Protein AF-A0A355C802-F1 (afdb_monomer_lite)

Foldseek 3Di:
DLVVQLVVLQVQAQAWDFDDDPNDRPWTWHFPHRRDDPDGDTDGPDDPVRVVVVVVVNVVD

pLDDT: mean 72.76, std 6.71, range [54.56, 82.31]

Sequence (61 aa):
GASRWATITGAEKGKSIAIVLDGYVYSAPTVNDRIEGGRSSISGRFTPEEAGDLENVLKSG

Radius of gyration: 10.88 Å; chains: 1; bounding box: 26×21×24 Å

Structure (mmCIF, N/CA/C/O backbone):
data_AF-A0A355C802-F1
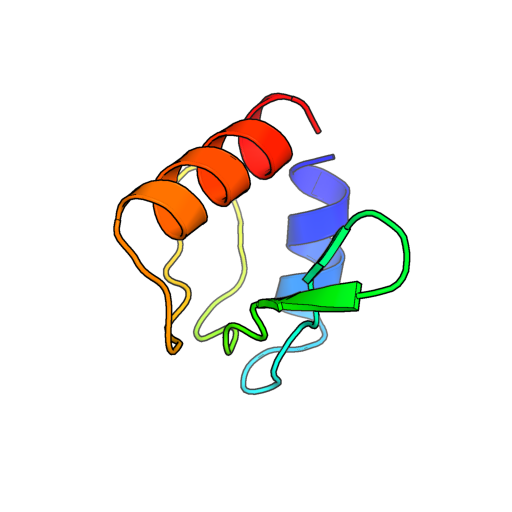#
_entry.id   AF-A0A355C802-F1
#
loop_
_atom_site.group_PDB
_atom_site.id
_atom_site.type_symbol
_atom_site.label_atom_id
_atom_site.label_alt_id
_atom_site.label_comp_id
_atom_site.label_asym_id
_atom_site.label_entity_id
_atom_site.label_seq_id
_atom_site.pdbx_PDB_ins_code
_atom_site.Cartn_x
_atom_site.Cartn_y
_atom_site.Cartn_z
_atom_site.occupancy
_atom_site.B_iso_or_equiv
_atom_site.auth_seq_id
_atom_site.auth_comp_id
_atom_site.auth_asym_id
_atom_site.auth_atom_id
_atom_site.pdbx_PDB_model_num
ATOM 1 N N . GLY A 1 1 ? 7.672 -5.595 5.710 1.00 58.53 1 GLY A N 1
ATOM 2 C CA . GLY A 1 1 ? 6.401 -5.628 4.959 1.00 58.53 1 GLY A CA 1
ATOM 3 C C . GLY A 1 1 ? 6.389 -4.566 3.895 1.00 58.53 1 GLY A C 1
ATOM 4 O O . GLY A 1 1 ? 6.161 -4.926 2.748 1.00 58.53 1 GLY A O 1
ATOM 5 N N . ALA A 1 2 ? 6.777 -3.327 4.207 1.00 66.38 2 ALA A N 1
ATOM 6 C CA . ALA A 1 2 ? 6.998 -2.266 3.217 1.00 66.38 2 ALA A CA 1
ATOM 7 C C . ALA A 1 2 ? 7.858 -2.720 2.017 1.00 66.38 2 ALA A C 1
ATOM 9 O O . ALA A 1 2 ? 7.483 -2.482 0.879 1.00 66.38 2 ALA A O 1
ATOM 10 N N . SER A 1 3 ? 8.947 -3.472 2.239 1.00 70.62 3 SER A N 1
ATOM 11 C CA . SER A 1 3 ? 9.774 -4.037 1.150 1.00 70.62 3 SER A CA 1
ATOM 12 C C . SER A 1 3 ? 9.030 -5.072 0.284 1.00 70.62 3 SER A C 1
ATOM 14 O O . SER A 1 3 ? 9.122 -5.056 -0.938 1.00 70.62 3 SER A O 1
ATOM 16 N N . ARG A 1 4 ? 8.207 -5.936 0.891 1.00 72.56 4 ARG A N 1
ATOM 17 C CA . ARG A 1 4 ? 7.400 -6.922 0.151 1.00 72.56 4 ARG A CA 1
ATOM 18 C C . ARG A 1 4 ? 6.289 -6.237 -0.644 1.00 72.56 4 ARG A C 1
ATOM 20 O O . ARG A 1 4 ? 6.033 -6.601 -1.788 1.00 72.56 4 ARG A O 1
ATOM 27 N N . TRP A 1 5 ? 5.675 -5.213 -0.059 1.00 71.56 5 TRP A N 1
ATOM 28 C CA . TRP A 1 5 ? 4.703 -4.363 -0.731 1.00 71.56 5 TRP A CA 1
ATOM 29 C C . TRP A 1 5 ? 5.344 -3.576 -1.882 1.00 71.56 5 TRP A C 1
ATOM 31 O O . TRP A 1 5 ? 4.770 -3.504 -2.964 1.00 71.56 5 TRP A O 1
ATOM 41 N N . ALA A 1 6 ? 6.574 -3.086 -1.711 1.00 73.19 6 ALA A N 1
ATOM 42 C CA . ALA A 1 6 ? 7.376 -2.449 -2.756 1.00 73.19 6 ALA A CA 1
ATOM 43 C C . ALA A 1 6 ? 7.641 -3.372 -3.950 1.00 73.19 6 ALA A C 1
ATOM 45 O O . ALA A 1 6 ? 7.644 -2.933 -5.101 1.00 73.19 6 ALA A O 1
ATOM 46 N N . THR A 1 7 ? 7.885 -4.657 -3.689 1.00 78.56 7 THR A N 1
ATOM 47 C CA . THR A 1 7 ? 8.058 -5.667 -4.737 1.00 78.56 7 THR A CA 1
ATOM 48 C C . THR A 1 7 ? 6.749 -5.918 -5.479 1.00 78.56 7 THR A C 1
ATOM 50 O O . THR A 1 7 ? 6.740 -5.884 -6.706 1.00 78.56 7 THR A O 1
ATOM 53 N N . ILE A 1 8 ? 5.642 -6.113 -4.754 1.00 76.06 8 ILE A N 1
ATOM 54 C CA . ILE A 1 8 ? 4.326 -6.391 -5.352 1.00 76.06 8 ILE A CA 1
ATOM 55 C C . ILE A 1 8 ? 3.849 -5.188 -6.172 1.00 76.06 8 ILE A C 1
ATOM 57 O O . ILE A 1 8 ? 3.532 -5.327 -7.344 1.00 76.06 8 ILE A O 1
ATOM 61 N N . THR A 1 9 ? 3.868 -3.987 -5.599 1.00 74.88 9 THR A N 1
ATOM 62 C CA . THR A 1 9 ? 3.458 -2.758 -6.300 1.00 74.88 9 THR A CA 1
ATOM 63 C C . THR A 1 9 ? 4.391 -2.381 -7.449 1.00 74.88 9 THR A C 1
ATOM 65 O O . THR A 1 9 ? 3.946 -1.814 -8.442 1.00 74.88 9 THR A O 1
ATOM 68 N N . GLY A 1 10 ? 5.680 -2.721 -7.358 1.00 75.44 10 GLY A N 1
ATOM 69 C CA . GLY A 1 10 ? 6.620 -2.566 -8.467 1.00 75.44 10 GLY A CA 1
ATOM 70 C C . GLY A 1 10 ? 6.321 -3.498 -9.643 1.00 75.44 10 GLY A C 1
ATOM 71 O O . GLY A 1 10 ? 6.459 -3.076 -10.788 1.00 75.44 10 GLY A O 1
ATOM 72 N N . ALA A 1 11 ? 5.898 -4.734 -9.366 1.00 80.81 11 ALA A N 1
ATOM 73 C CA . ALA A 1 11 ? 5.543 -5.728 -10.380 1.00 80.81 11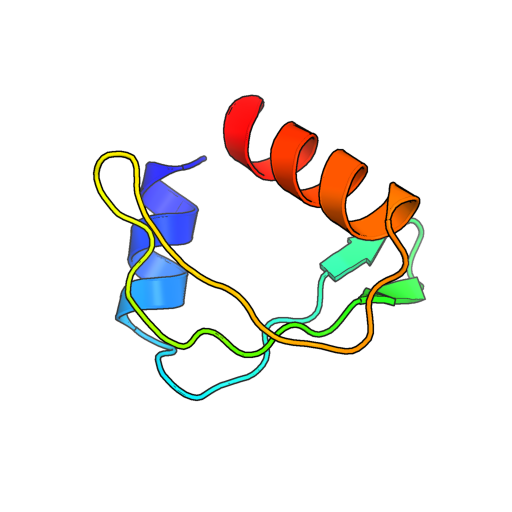 ALA A CA 1
ATOM 74 C C . ALA A 1 11 ? 4.132 -5.516 -10.961 1.00 80.81 11 ALA A C 1
ATOM 76 O O . ALA A 1 11 ? 3.900 -5.766 -12.141 1.00 80.81 11 ALA A O 1
ATOM 77 N N . GLU A 1 12 ? 3.202 -5.013 -10.149 1.00 76.81 12 GLU A N 1
ATOM 78 C CA . GLU A 1 12 ? 1.777 -4.894 -10.470 1.00 76.81 12 GLU A CA 1
ATOM 79 C C . GLU A 1 12 ? 1.343 -3.431 -10.702 1.00 76.81 12 GLU A C 1
ATOM 81 O O . GLU A 1 12 ? 0.224 -3.038 -10.365 1.00 76.81 12 GLU A O 1
ATOM 86 N N . LYS A 1 13 ? 2.219 -2.594 -11.279 1.00 79.12 13 LYS A N 1
ATOM 87 C CA . LYS A 1 13 ? 1.866 -1.208 -11.640 1.00 79.12 13 LYS A CA 1
ATOM 88 C C . LYS A 1 13 ? 0.665 -1.169 -12.588 1.00 79.12 13 LYS A C 1
ATOM 90 O O . LYS A 1 13 ? 0.585 -1.938 -13.544 1.00 79.12 13 LYS A O 1
ATOM 95 N N . GLY A 1 14 ? -0.257 -0.244 -12.333 1.00 76.88 14 GLY A N 1
ATOM 96 C CA . GLY A 1 14 ? -1.490 -0.073 -13.103 1.00 76.88 14 GLY A CA 1
ATOM 97 C C . GLY A 1 14 ? -2.575 -1.107 -12.797 1.00 76.88 14 GLY A C 1
ATOM 98 O O . GLY A 1 14 ? -3.644 -1.051 -13.400 1.00 76.88 14 GLY A O 1
ATOM 99 N N . LYS A 1 15 ? -2.333 -2.036 -11.865 1.00 82.31 15 LYS A N 1
ATOM 100 C CA . LYS A 1 15 ? -3.320 -3.027 -11.429 1.00 82.31 15 LYS A CA 1
ATOM 101 C C . LYS A 1 15 ? -3.864 -2.692 -10.047 1.00 82.31 15 LYS A C 1
ATOM 103 O O . LYS A 1 15 ? -3.235 -1.988 -9.254 1.00 82.31 15 LYS A O 1
ATOM 108 N N . SER A 1 16 ? -5.055 -3.207 -9.773 1.00 80.38 16 SER A N 1
ATOM 109 C CA . SER A 1 16 ? -5.708 -3.077 -8.475 1.00 80.38 16 SER A CA 1
ATOM 110 C C . SER A 1 16 ? -5.280 -4.208 -7.548 1.00 80.38 16 SER A C 1
ATOM 112 O O . SER A 1 16 ? -5.318 -5.377 -7.932 1.00 80.38 16 SER A O 1
ATOM 114 N N . ILE A 1 17 ? -4.885 -3.866 -6.324 1.00 76.88 17 ILE A N 1
ATOM 115 C CA . ILE A 1 17 ? -4.572 -4.837 -5.274 1.00 76.88 17 ILE A CA 1
ATOM 116 C C . ILE A 1 17 ? -5.753 -4.878 -4.315 1.00 76.88 17 ILE A C 1
ATOM 118 O O . ILE A 1 17 ? -6.076 -3.866 -3.705 1.00 76.88 17 ILE A O 1
ATOM 122 N N . ALA A 1 18 ? -6.387 -6.042 -4.171 1.00 80.94 18 ALA A N 1
ATOM 123 C CA . ALA A 1 18 ? -7.440 -6.238 -3.183 1.00 80.94 18 ALA A CA 1
ATOM 124 C C . ALA A 1 18 ? -6.841 -6.399 -1.779 1.00 80.94 18 ALA A C 1
ATOM 126 O O . ALA A 1 18 ? -5.992 -7.259 -1.541 1.00 80.94 18 ALA A O 1
ATOM 127 N N . ILE A 1 19 ? -7.315 -5.583 -0.849 1.00 75.38 19 ILE A N 1
ATOM 128 C CA . ILE A 1 19 ? -7.040 -5.666 0.579 1.00 75.38 19 ILE A CA 1
ATOM 129 C C . ILE A 1 19 ? -8.230 -6.380 1.206 1.00 75.38 19 ILE A C 1
ATOM 131 O O . ILE A 1 19 ? -9.366 -5.914 1.110 1.00 75.38 19 ILE A O 1
ATOM 135 N N . VAL A 1 20 ? -7.968 -7.544 1.795 1.00 79.00 20 VAL A N 1
ATOM 136 C CA . VAL A 1 20 ? -8.994 -8.420 2.365 1.00 79.00 20 VAL A CA 1
ATOM 137 C C . VAL A 1 20 ? -8.858 -8.414 3.882 1.00 79.00 20 VAL A C 1
ATOM 139 O O . VAL A 1 20 ? -7.792 -8.750 4.396 1.00 79.00 20 VAL A O 1
ATOM 142 N N . LEU A 1 21 ? -9.934 -8.052 4.582 1.00 72.38 21 LEU A N 1
ATOM 143 C CA . LEU A 1 21 ? -10.056 -8.158 6.037 1.00 72.38 21 LEU A CA 1
ATOM 144 C C . LEU A 1 21 ? -11.240 -9.069 6.360 1.00 72.38 21 LEU A C 1
ATOM 146 O O . LEU A 1 21 ? -12.300 -8.953 5.749 1.00 72.38 21 LEU A O 1
ATOM 150 N N . ASP A 1 22 ? -11.032 -10.016 7.274 1.00 81.69 22 ASP A N 1
ATOM 151 C CA . ASP A 1 22 ? -12.054 -10.973 7.726 1.00 81.69 22 ASP A CA 1
ATOM 152 C C . ASP A 1 22 ? -12.779 -11.719 6.587 1.00 81.69 22 ASP A C 1
ATOM 154 O O . ASP A 1 22 ? -13.951 -12.077 6.682 1.00 81.69 22 ASP A O 1
ATOM 158 N N . GLY A 1 23 ? -12.066 -11.963 5.482 1.00 80.62 23 GLY A N 1
ATOM 159 C CA . GLY A 1 23 ? -12.590 -12.656 4.300 1.00 80.62 23 GLY A CA 1
ATOM 160 C C . GLY A 1 23 ? -13.378 -11.776 3.324 1.00 80.62 23 GLY A C 1
ATOM 161 O O . GLY A 1 23 ? -13.784 -12.270 2.272 1.00 80.62 23 GLY A O 1
ATOM 162 N N . TYR A 1 24 ? -13.546 -10.483 3.610 1.00 74.94 24 TYR A N 1
ATOM 163 C CA . TYR A 1 24 ? -14.205 -9.523 2.726 1.00 74.94 24 TYR A CA 1
ATOM 164 C C . TYR A 1 24 ? -13.192 -8.608 2.045 1.00 74.94 24 TYR A C 1
ATOM 166 O O . TYR A 1 24 ? -12.226 -8.158 2.662 1.00 74.94 24 TYR A O 1
ATOM 174 N N . VAL A 1 25 ? -13.419 -8.316 0.759 1.00 77.19 25 VAL A N 1
ATOM 175 C CA . VAL A 1 25 ? -12.643 -7.296 0.042 1.00 77.19 25 VAL A CA 1
ATOM 176 C C . VAL A 1 25 ? -13.020 -5.944 0.626 1.00 77.19 25 VAL A C 1
ATOM 178 O O . VAL A 1 25 ? -14.094 -5.417 0.352 1.00 77.19 25 VAL A O 1
ATOM 181 N N . TYR A 1 26 ? -12.125 -5.427 1.455 1.00 72.69 26 TYR A N 1
ATOM 182 C CA . TYR A 1 26 ? -12.292 -4.177 2.173 1.00 72.69 26 TYR A CA 1
ATOM 183 C C . TYR A 1 26 ? -11.981 -2.993 1.255 1.00 72.69 26 TYR A C 1
ATOM 185 O O . TYR A 1 26 ? -12.746 -2.043 1.175 1.00 72.69 26 TYR A O 1
ATOM 193 N N . SER A 1 27 ? -10.911 -3.086 0.459 1.00 74.44 27 SER A N 1
ATOM 194 C CA . SER A 1 27 ? -10.632 -2.105 -0.593 1.00 74.44 27 SER A CA 1
ATOM 195 C C . SER A 1 27 ? -9.856 -2.717 -1.758 1.00 74.44 27 SER A C 1
ATOM 197 O O . SER A 1 27 ? -9.256 -3.781 -1.636 1.00 74.44 27 SER A O 1
ATOM 199 N N . ALA A 1 28 ? -9.893 -2.063 -2.920 1.00 78.06 28 ALA A N 1
ATOM 200 C CA . ALA A 1 28 ? -9.149 -2.487 -4.107 1.00 78.06 28 ALA A CA 1
ATOM 201 C C . ALA A 1 28 ? -8.446 -1.294 -4.782 1.00 78.06 28 ALA A C 1
ATOM 203 O O . ALA A 1 28 ? -8.826 -0.901 -5.890 1.00 78.06 28 ALA A O 1
ATOM 204 N N . PRO A 1 29 ? -7.470 -0.649 -4.116 1.00 76.69 29 PRO A N 1
ATOM 205 C CA . PRO A 1 29 ? -6.734 0.462 -4.703 1.00 76.69 29 PRO A CA 1
ATOM 206 C C . PRO A 1 29 ? -5.930 0.029 -5.929 1.00 76.69 29 PRO A C 1
ATOM 208 O O . PRO A 1 29 ? -5.303 -1.031 -5.953 1.00 76.69 29 PRO A O 1
ATOM 211 N N . THR A 1 30 ? -5.893 0.901 -6.929 1.00 80.44 30 THR A N 1
ATOM 212 C CA . THR A 1 30 ? -4.991 0.802 -8.071 1.00 80.44 30 THR A CA 1
ATOM 213 C C . THR A 1 30 ? -3.632 1.383 -7.711 1.00 80.44 30 THR A C 1
ATOM 215 O O . THR A 1 30 ? -3.521 2.496 -7.188 1.00 80.44 30 THR A O 1
ATOM 218 N N . VAL A 1 31 ? -2.591 0.609 -8.003 1.00 78.88 31 VAL A N 1
ATOM 219 C CA . VAL A 1 31 ? -1.198 1.009 -7.822 1.00 78.88 31 VAL A CA 1
ATOM 220 C C . VAL A 1 31 ? -0.789 1.901 -8.984 1.00 78.88 31 VAL A C 1
ATOM 222 O O . VAL A 1 31 ? -0.685 1.431 -10.116 1.00 78.88 31 VAL A O 1
ATOM 225 N N . ASN A 1 32 ? -0.530 3.180 -8.713 1.00 73.50 32 ASN A N 1
ATOM 226 C CA . ASN A 1 32 ? -0.025 4.092 -9.742 1.00 73.50 32 ASN A CA 1
ATOM 227 C C . ASN A 1 32 ? 1.490 3.971 -9.896 1.00 73.50 32 ASN A C 1
ATOM 229 O O . ASN A 1 32 ? 2.003 3.963 -11.012 1.00 73.50 32 ASN A O 1
ATOM 233 N N . ASP A 1 33 ? 2.202 3.843 -8.776 1.0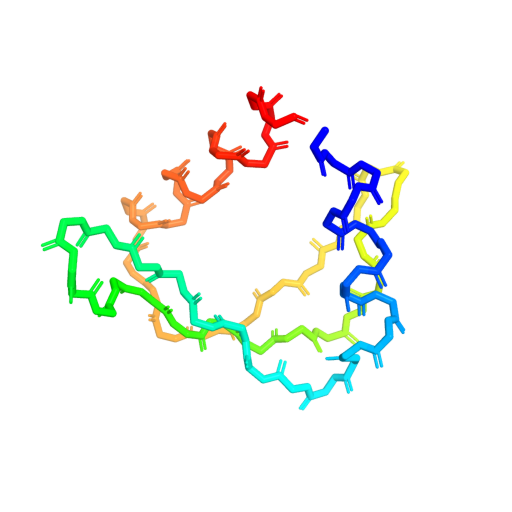0 69.75 33 ASP A N 1
ATOM 234 C CA . ASP A 1 33 ? 3.652 3.740 -8.786 1.00 69.75 33 ASP A CA 1
ATOM 235 C C . ASP A 1 33 ? 4.188 2.799 -7.713 1.00 69.75 33 ASP A C 1
ATOM 237 O O . ASP A 1 33 ? 3.487 2.407 -6.776 1.00 69.75 33 ASP A O 1
ATOM 241 N N . ARG A 1 34 ? 5.457 2.421 -7.879 1.00 68.12 34 ARG A N 1
ATOM 242 C CA . ARG A 1 34 ? 6.126 1.487 -6.974 1.00 68.12 34 ARG A CA 1
ATOM 243 C C . ARG A 1 34 ? 6.176 2.072 -5.567 1.00 68.12 34 ARG A C 1
ATOM 245 O O . ARG A 1 34 ? 6.608 3.213 -5.396 1.00 68.12 34 ARG A O 1
ATOM 252 N N . ILE A 1 35 ? 5.801 1.270 -4.568 1.00 67.62 35 ILE A N 1
ATOM 253 C CA . ILE A 1 35 ? 5.851 1.716 -3.179 1.00 67.62 35 ILE A CA 1
ATOM 254 C C . ILE A 1 35 ? 7.243 1.560 -2.583 1.00 67.62 35 ILE A C 1
ATOM 256 O O . ILE A 1 35 ? 7.504 0.603 -1.869 1.00 67.62 35 ILE A O 1
ATOM 260 N N . GLU A 1 36 ? 8.155 2.482 -2.888 1.00 62.97 36 GLU A N 1
ATOM 261 C CA . GLU A 1 36 ? 9.510 2.506 -2.328 1.00 62.97 36 GLU A CA 1
ATOM 262 C C . GLU A 1 36 ? 9.829 3.809 -1.590 1.00 62.97 36 GLU A C 1
ATOM 264 O O . GLU A 1 36 ? 9.420 4.897 -1.986 1.00 62.97 36 GLU A O 1
ATOM 269 N N . GLY A 1 37 ? 10.625 3.696 -0.522 1.00 57.59 37 GLY A N 1
ATOM 270 C CA . GLY 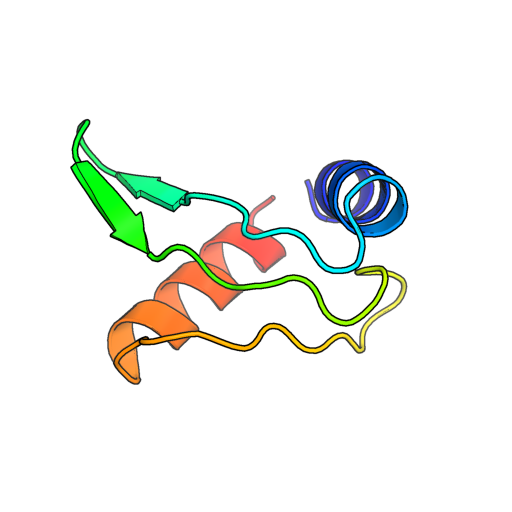A 1 37 ? 11.470 4.797 -0.047 1.00 57.59 37 GLY A CA 1
ATOM 271 C C . GLY A 1 37 ? 10.770 6.027 0.541 1.00 57.59 37 GLY A C 1
ATOM 272 O O . GLY A 1 37 ? 11.437 7.029 0.775 1.00 57.59 37 GLY A O 1
ATOM 273 N N . GLY A 1 38 ? 9.464 5.968 0.816 1.00 55.56 38 GLY A N 1
ATOM 274 C CA . GLY A 1 38 ? 8.765 6.980 1.616 1.00 55.56 38 GLY A CA 1
ATOM 275 C C . GLY A 1 38 ? 7.811 7.909 0.865 1.00 55.56 38 GLY A C 1
ATOM 276 O O . GLY A 1 38 ? 7.252 8.799 1.503 1.00 55.56 38 GLY A O 1
ATOM 277 N N . ARG A 1 39 ? 7.569 7.724 -0.442 1.00 55.81 39 ARG A N 1
ATOM 278 C CA . ARG A 1 39 ? 6.475 8.418 -1.151 1.00 55.81 39 ARG A CA 1
ATOM 279 C C . ARG A 1 39 ? 5.893 7.570 -2.262 1.00 55.81 39 ARG A C 1
ATOM 281 O O . ARG A 1 39 ? 6.587 7.222 -3.213 1.00 55.81 39 ARG A O 1
ATOM 288 N N . SER A 1 40 ? 4.604 7.270 -2.162 1.00 61.31 40 SER A N 1
ATOM 289 C CA . SER A 1 40 ? 3.882 6.513 -3.184 1.00 61.31 40 SER A CA 1
ATOM 290 C C . SER A 1 40 ? 2.401 6.825 -3.111 1.00 61.31 40 SER A C 1
ATOM 292 O O . SER A 1 40 ? 1.904 7.194 -2.047 1.00 61.31 40 SER A O 1
ATOM 294 N N . SER A 1 41 ? 1.707 6.702 -4.240 1.00 67.25 41 SER A N 1
ATOM 295 C CA . SER A 1 41 ? 0.284 7.004 -4.337 1.00 67.25 41 SER A CA 1
ATOM 296 C C . SER A 1 41 ? -0.507 5.790 -4.808 1.00 67.25 41 SER A C 1
ATOM 298 O O . SER A 1 41 ? -0.184 5.112 -5.785 1.00 67.25 41 SER A O 1
ATOM 300 N N . ILE A 1 42 ? -1.592 5.551 -4.095 1.00 70.94 42 ILE A N 1
ATOM 301 C CA . ILE A 1 42 ? -2.607 4.552 -4.394 1.00 70.94 42 ILE A CA 1
ATOM 302 C C . ILE A 1 42 ? -3.916 5.305 -4.575 1.00 70.94 42 ILE A C 1
ATOM 304 O O . ILE A 1 42 ? -4.194 6.265 -3.858 1.00 70.94 42 ILE A O 1
ATOM 308 N N . SER A 1 43 ? -4.694 4.913 -5.577 1.00 72.00 43 SER A N 1
ATOM 309 C CA . SER A 1 43 ? -5.954 5.577 -5.912 1.00 72.00 43 SER A CA 1
ATOM 310 C C . SER A 1 43 ? -7.062 4.547 -6.001 1.00 72.00 43 SER A C 1
ATOM 312 O O . SER A 1 43 ? -6.878 3.474 -6.564 1.00 72.00 43 SER A O 1
ATOM 314 N N . GLY A 1 44 ? -8.217 4.855 -5.432 1.00 72.12 44 GLY A N 1
ATOM 315 C CA . GLY A 1 44 ? -9.315 3.910 -5.329 1.00 72.12 44 GLY A CA 1
ATOM 316 C C . GLY A 1 44 ? -10.519 4.539 -4.651 1.00 72.12 44 GLY A C 1
ATOM 317 O O . GLY A 1 44 ? -10.506 5.712 -4.281 1.00 72.12 44 GLY A O 1
ATOM 318 N N . ARG A 1 45 ? -11.577 3.746 -4.513 1.00 73.06 45 ARG A N 1
ATOM 319 C CA . ARG A 1 45 ? -12.729 4.111 -3.695 1.00 73.06 45 ARG A CA 1
ATOM 320 C C . ARG A 1 45 ? -12.395 3.708 -2.265 1.00 73.06 45 ARG A C 1
ATOM 322 O O . ARG A 1 45 ? -12.509 2.532 -1.949 1.00 73.06 45 ARG A O 1
ATOM 329 N N . PHE A 1 46 ? -11.911 4.659 -1.476 1.00 73.56 46 PHE A N 1
ATOM 330 C CA . PHE A 1 46 ? -11.711 4.480 -0.044 1.00 73.56 46 PHE A CA 1
ATOM 331 C C . PHE A 1 46 ? -12.298 5.659 0.732 1.00 73.56 46 PHE A C 1
ATOM 333 O O . PHE A 1 46 ? -12.256 6.804 0.271 1.00 73.56 46 PHE A O 1
ATOM 340 N N . THR A 1 47 ? -12.858 5.377 1.901 1.00 79.75 47 THR A N 1
ATOM 341 C CA . THR A 1 47 ? -13.196 6.364 2.920 1.00 79.75 47 THR A CA 1
ATOM 342 C C . THR A 1 47 ? -11.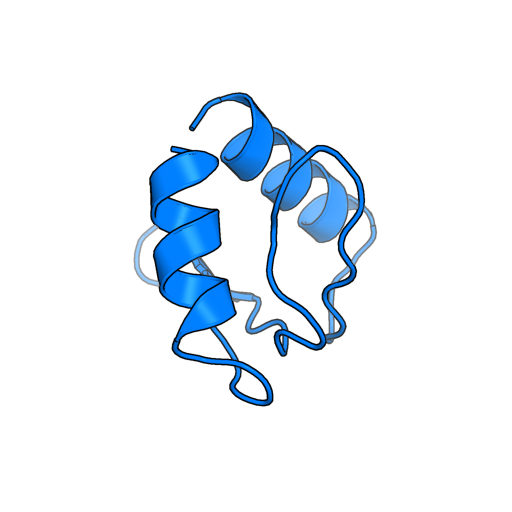916 6.826 3.635 1.00 79.75 47 THR A C 1
ATOM 344 O O . THR A 1 47 ? -10.870 6.175 3.548 1.00 79.75 47 THR A O 1
ATOM 347 N N . PRO A 1 48 ? -11.947 7.970 4.339 1.00 77.31 48 PRO A N 1
ATOM 348 C CA . PRO A 1 48 ? -10.791 8.445 5.100 1.00 77.31 48 PRO A CA 1
ATOM 349 C C . PRO A 1 48 ? -10.300 7.442 6.155 1.00 77.31 48 PRO A C 1
ATOM 351 O O . PRO A 1 48 ? -9.098 7.337 6.383 1.00 77.31 48 PRO A O 1
ATOM 354 N N . GLU A 1 49 ? -11.218 6.695 6.771 1.00 79.00 49 GLU A N 1
ATOM 355 C CA . GLU A 1 49 ? -10.905 5.650 7.754 1.00 79.00 49 GLU A CA 1
ATOM 356 C C . GLU A 1 49 ? -10.151 4.485 7.096 1.00 79.00 49 GLU A C 1
ATOM 358 O O . GLU A 1 49 ? -9.087 4.089 7.569 1.00 79.00 49 GLU A O 1
ATOM 363 N N . GLU A 1 50 ? -10.620 4.028 5.931 1.00 72.19 50 GLU A N 1
ATOM 364 C CA . GLU A 1 50 ? -9.983 2.956 5.154 1.00 72.19 50 GLU A CA 1
ATOM 365 C C . GLU A 1 50 ? -8.561 3.329 4.703 1.00 72.19 50 GLU A C 1
ATOM 367 O O . GLU A 1 50 ? -7.662 2.485 4.662 1.00 72.19 50 GLU A O 1
ATOM 372 N N . ALA A 1 51 ? -8.336 4.608 4.383 1.00 75.19 51 ALA A N 1
ATOM 373 C CA . ALA A 1 51 ? -7.013 5.118 4.036 1.00 75.19 51 ALA A CA 1
ATOM 374 C C . ALA A 1 51 ? -6.043 5.090 5.233 1.00 75.19 51 ALA A C 1
ATOM 376 O O . ALA A 1 51 ? -4.862 4.783 5.054 1.00 75.19 51 ALA A O 1
ATOM 377 N N . GLY A 1 52 ? -6.536 5.377 6.443 1.00 76.69 52 GLY A N 1
ATOM 378 C CA . GLY A 1 52 ? -5.747 5.327 7.676 1.00 76.69 52 GLY A CA 1
ATOM 379 C C . GLY A 1 52 ? -5.364 3.902 8.076 1.00 76.69 52 GLY A C 1
ATOM 380 O O . GLY A 1 52 ? -4.208 3.637 8.413 1.00 76.69 52 GLY A O 1
ATOM 381 N N . ASP A 1 53 ? -6.293 2.956 7.962 1.00 75.31 53 ASP A N 1
ATOM 382 C CA . ASP A 1 53 ? -6.008 1.544 8.235 1.00 75.31 53 ASP A CA 1
ATOM 383 C C . ASP A 1 53 ? -4.987 0.975 7.253 1.00 75.31 53 ASP A C 1
ATOM 385 O O . ASP A 1 53 ? -4.057 0.265 7.647 1.00 75.31 53 ASP A O 1
ATOM 389 N N . LEU A 1 54 ? -5.085 1.359 5.980 1.00 72.44 54 LEU A N 1
ATOM 390 C CA . LEU A 1 54 ? -4.093 0.988 4.982 1.00 72.44 54 LEU A CA 1
ATOM 391 C C . LEU A 1 54 ? -2.713 1.567 5.307 1.00 72.44 54 LEU A C 1
ATOM 393 O O . LEU A 1 54 ? -1.716 0.854 5.216 1.00 72.44 54 LEU A O 1
ATOM 397 N N . GLU A 1 55 ? -2.630 2.823 5.748 1.00 74.44 55 GLU A N 1
ATOM 398 C CA . GLU A 1 55 ? -1.370 3.403 6.221 1.00 74.44 55 GLU A CA 1
ATOM 399 C C . GLU A 1 55 ? -0.770 2.587 7.381 1.00 74.44 55 GLU A C 1
ATOM 401 O O . GLU A 1 55 ? 0.42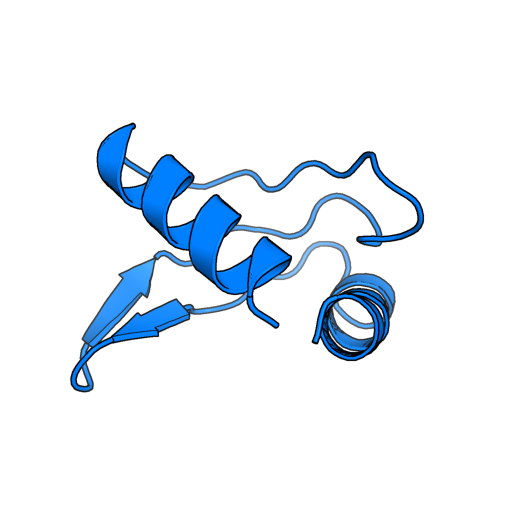8 2.288 7.379 1.00 74.44 55 GLU A O 1
ATOM 406 N N . ASN A 1 56 ? -1.595 2.172 8.345 1.00 74.38 56 ASN A N 1
ATOM 407 C CA . ASN A 1 56 ? -1.158 1.368 9.486 1.00 74.38 56 ASN A CA 1
ATOM 408 C C . ASN A 1 56 ? -0.668 -0.024 9.070 1.00 74.38 56 ASN A C 1
ATOM 410 O O . ASN A 1 56 ? 0.372 -0.475 9.556 1.00 74.38 56 ASN A O 1
ATOM 414 N N . VAL A 1 57 ? -1.353 -0.692 8.138 1.00 70.56 57 VAL A N 1
ATOM 415 C CA . VAL A 1 57 ? -0.909 -1.973 7.559 1.00 70.56 57 VAL A CA 1
ATOM 416 C C . VAL A 1 57 ? 0.430 -1.808 6.833 1.00 70.56 57 VAL A C 1
ATOM 418 O O . VAL A 1 57 ? 1.316 -2.651 6.964 1.00 70.56 57 VAL A O 1
ATOM 421 N N . LEU A 1 58 ? 0.623 -0.698 6.116 1.00 69.00 58 LEU A N 1
ATOM 422 C CA . LEU A 1 58 ? 1.878 -0.407 5.419 1.00 69.00 58 LEU A CA 1
ATOM 423 C C . LEU A 1 58 ? 3.039 -0.106 6.378 1.00 69.00 58 LEU A C 1
ATOM 425 O O . LEU A 1 58 ? 4.170 -0.496 6.091 1.00 69.00 58 LEU A O 1
ATOM 429 N N . LYS A 1 59 ? 2.776 0.575 7.501 1.00 66.12 59 LYS A N 1
ATOM 430 C CA . LYS A 1 59 ? 3.782 0.914 8.525 1.00 66.12 59 LYS A CA 1
ATOM 431 C C . LYS A 1 59 ? 4.152 -0.260 9.424 1.00 66.12 59 LYS A C 1
ATOM 433 O O . LYS A 1 59 ? 5.315 -0.396 9.789 1.00 66.12 59 LYS A O 1
ATOM 438 N N . SER A 1 60 ? 3.164 -1.058 9.825 1.00 65.94 60 SER A N 1
ATOM 439 C CA . SER A 1 60 ? 3.366 -2.225 10.696 1.00 65.94 60 SER A CA 1
ATOM 440 C C . SER A 1 60 ? 3.976 -3.412 9.953 1.00 65.94 60 SER A C 1
ATOM 442 O O . SER A 1 60 ? 4.585 -4.277 10.581 1.00 65.94 60 SER A O 1
ATOM 444 N N . GLY A 1 61 ? 3.828 -3.427 8.624 1.00 54.56 61 GLY A N 1
ATOM 445 C CA . GLY A 1 61 ? 4.382 -4.428 7.728 1.00 54.56 61 GLY A CA 1
ATOM 446 C C . GLY A 1 61 ? 5.891 -4.413 7.677 1.00 54.56 61 GLY A C 1
ATOM 447 O O . GLY A 1 61 ? 6.465 -3.534 6.989 1.00 54.56 61 GLY A O 1
#

Secondary structure (DSSP, 8-state):
-HHHHHHHHHHSTTSBPPEEETTEEEE--EE-S---TT---EESS--HHHHHHHHHHHHH-